Protein AF-A0A9W8HNG8-F1 (afdb_monomer_lite)

Organism: NCBI:txid2761395

Sequence (79 aa):
PSATAANDLFGGLAYSIAAQAVANYIQHDLRSPFAERAKAAGYSFTGGKPDDVTVMLAWIKDSAKTQAEQKISEMNAKL

pLDDT: mean 82.08, std 10.88, range [51.31, 95.38]

Radius of gyration: 21.86 Å; chains: 1; bounding box: 44×23×63 Å

Structure (mmCIF, N/CA/C/O backbone):
data_AF-A0A9W8HNG8-F1
#
_entry.id   AF-A0A9W8HNG8-F1
#
loop_
_atom_site.group_PDB
_atom_site.id
_atom_site.type_symbol
_atom_site.label_atom_id
_atom_site.label_alt_id
_atom_site.label_comp_id
_atom_site.label_asym_id
_atom_site.label_entity_id
_atom_site.label_seq_id
_atom_site.pdbx_PDB_ins_code
_atom_site.Cartn_x
_atom_site.Cartn_y
_atom_site.Cartn_z
_atom_site.occupancy
_atom_site.B_iso_or_equiv
_atom_site.auth_seq_id
_atom_site.auth_comp_id
_atom_site.auth_asym_id
_atom_site.auth_atom_id
_atom_site.pdbx_PDB_model_num
ATOM 1 N N . PRO A 1 1 ? -9.391 3.437 24.958 1.00 51.34 1 PRO A N 1
ATOM 2 C CA . PRO A 1 1 ? -8.602 4.335 24.082 1.00 51.34 1 PRO A CA 1
ATOM 3 C C . PRO A 1 1 ? -9.471 5.491 23.568 1.00 51.34 1 PRO A C 1
ATOM 5 O O . PRO A 1 1 ? -10.526 5.239 22.991 1.00 51.34 1 PRO A O 1
ATOM 8 N N . SER A 1 2 ? -9.073 6.738 23.830 1.00 51.31 2 SER A N 1
ATOM 9 C CA . SER A 1 2 ? -9.722 7.911 23.232 1.00 51.31 2 SER A CA 1
ATOM 10 C C . SER A 1 2 ? -9.616 7.832 21.704 1.00 51.31 2 SER A C 1
ATOM 12 O O . SER A 1 2 ? -8.624 7.324 21.178 1.00 51.31 2 SER A O 1
ATOM 14 N N . ALA A 1 3 ? -10.641 8.297 20.986 1.00 59.72 3 ALA A N 1
ATOM 15 C CA . ALA A 1 3 ? -10.697 8.241 19.520 1.00 59.72 3 ALA A CA 1
ATOM 16 C C . ALA A 1 3 ? -9.455 8.865 18.845 1.00 59.72 3 ALA A C 1
ATOM 18 O O . ALA A 1 3 ? -9.031 8.411 17.788 1.00 59.72 3 ALA A O 1
ATOM 19 N N . THR A 1 4 ? -8.824 9.838 19.505 1.00 61.09 4 THR A N 1
ATOM 20 C CA . THR A 1 4 ? -7.588 10.501 19.074 1.00 61.09 4 THR A CA 1
ATOM 21 C C . THR A 1 4 ? -6.410 9.533 18.933 1.00 61.09 4 THR A C 1
ATOM 23 O O . THR A 1 4 ? -5.799 9.477 17.876 1.00 61.09 4 THR A O 1
ATOM 26 N N . ALA A 1 5 ? -6.153 8.678 19.931 1.00 62.41 5 ALA A N 1
ATOM 27 C CA . ALA A 1 5 ? -5.001 7.769 19.901 1.00 62.41 5 ALA A CA 1
ATOM 28 C C . ALA A 1 5 ? -5.120 6.680 18.818 1.00 62.41 5 ALA A C 1
ATOM 30 O O . ALA A 1 5 ? -4.118 6.229 18.268 1.00 62.41 5 ALA A O 1
ATOM 31 N N . ALA A 1 6 ? -6.347 6.250 18.507 1.00 61.88 6 ALA A N 1
ATOM 32 C CA . ALA A 1 6 ? -6.592 5.314 17.414 1.00 61.88 6 ALA A CA 1
ATOM 33 C C . ALA A 1 6 ? -6.393 5.991 16.049 1.00 61.88 6 ALA A C 1
ATOM 35 O O . ALA A 1 6 ? -5.749 5.416 15.175 1.00 61.88 6 ALA A O 1
ATOM 36 N N . ASN A 1 7 ? -6.898 7.217 15.882 1.00 68.00 7 ASN A N 1
ATOM 37 C CA . ASN A 1 7 ? -6.723 7.985 14.649 1.00 68.00 7 ASN A CA 1
ATOM 38 C C . ASN A 1 7 ? -5.243 8.266 14.354 1.00 68.00 7 ASN A C 1
ATOM 40 O O . ASN A 1 7 ? -4.815 8.080 13.216 1.00 68.00 7 ASN A O 1
ATOM 44 N N . ASP A 1 8 ? -4.456 8.618 15.372 1.00 77.38 8 ASP A N 1
ATOM 45 C CA . ASP A 1 8 ? -3.018 8.863 15.224 1.00 77.38 8 ASP A CA 1
ATOM 46 C C . ASP A 1 8 ? -2.262 7.581 14.831 1.00 77.38 8 ASP A C 1
ATOM 48 O O . ASP A 1 8 ? -1.397 7.605 13.952 1.00 77.38 8 ASP A O 1
ATOM 52 N N . LEU A 1 9 ? -2.636 6.434 15.414 1.00 80.44 9 LEU A N 1
ATOM 53 C CA . LEU A 1 9 ? -2.052 5.135 15.074 1.00 80.44 9 LEU A CA 1
ATOM 54 C C . LEU A 1 9 ? -2.357 4.724 13.625 1.00 80.44 9 LEU A C 1
ATOM 56 O O . LEU A 1 9 ? -1.449 4.334 12.890 1.00 80.44 9 LEU A O 1
ATOM 60 N N . PHE A 1 10 ? -3.623 4.798 13.204 1.00 86.00 10 PHE A N 1
ATOM 61 C CA . PHE A 1 10 ? -4.016 4.399 11.849 1.00 86.00 10 PHE A CA 1
ATOM 62 C C . PHE A 1 10 ? -3.484 5.368 10.791 1.00 86.00 10 PHE A C 1
ATOM 64 O O . PHE A 1 10 ? -3.043 4.920 9.734 1.00 86.00 10 PHE A O 1
ATOM 71 N N . GLY A 1 11 ? -3.455 6.671 11.084 1.00 88.31 11 GLY A N 1
ATOM 72 C CA . GLY A 1 11 ? -2.830 7.666 10.214 1.00 88.31 11 GLY A CA 1
ATOM 73 C C . GLY A 1 11 ? -1.336 7.397 10.021 1.00 88.31 11 GLY A C 1
ATOM 74 O O . GLY A 1 11 ? -0.863 7.337 8.885 1.00 88.31 11 GLY A O 1
ATOM 75 N N . GLY A 1 12 ? -0.611 7.143 11.116 1.00 90.19 12 GLY A N 1
ATOM 76 C CA . GLY A 1 12 ? 0.807 6.786 11.070 1.00 90.19 12 GLY A CA 1
ATOM 77 C C . GLY A 1 12 ? 1.072 5.505 10.278 1.00 90.19 12 GLY A C 1
ATOM 78 O O . GLY A 1 12 ? 1.960 5.480 9.428 1.00 90.19 12 GLY A O 1
ATOM 79 N N . LEU A 1 13 ? 0.261 4.462 10.482 1.00 93.50 13 LEU A N 1
ATOM 80 C CA . LEU A 1 13 ? 0.399 3.203 9.750 1.00 93.50 13 LEU A CA 1
ATOM 81 C C . LEU A 1 13 ? 0.132 3.374 8.247 1.00 93.50 13 LEU A C 1
ATOM 83 O O . LEU A 1 13 ? 0.890 2.851 7.428 1.00 93.50 13 LEU A O 1
ATOM 87 N N . ALA A 1 14 ? -0.917 4.116 7.877 1.00 94.50 14 ALA A N 1
ATOM 88 C CA . ALA A 1 14 ? -1.240 4.372 6.475 1.00 94.50 14 ALA A CA 1
ATOM 89 C C . ALA A 1 14 ? -0.100 5.129 5.783 1.00 94.50 14 ALA A C 1
ATOM 91 O O . ALA A 1 14 ? 0.314 4.757 4.683 1.00 94.50 14 ALA A O 1
ATOM 92 N N . TYR A 1 15 ? 0.454 6.135 6.468 1.00 94.12 15 TYR A N 1
ATOM 93 C CA . TYR A 1 15 ? 1.622 6.869 6.001 1.00 94.12 15 TYR A CA 1
ATOM 94 C C . TYR A 1 15 ? 2.836 5.952 5.817 1.00 94.12 15 TYR A C 1
ATOM 96 O O . TYR A 1 15 ? 3.456 5.982 4.757 1.00 94.12 15 TYR A O 1
ATOM 104 N N . SER A 1 16 ? 3.162 5.099 6.795 1.00 95.38 16 SER A N 1
ATOM 105 C CA . SER A 1 16 ? 4.302 4.179 6.689 1.00 95.38 16 SER A CA 1
ATOM 106 C C . SER A 1 16 ? 4.172 3.216 5.505 1.00 95.38 16 SER A C 1
ATOM 108 O O . SER A 1 16 ? 5.159 2.971 4.813 1.00 95.38 16 SER A O 1
ATOM 110 N N . ILE A 1 17 ? 2.966 2.709 5.228 1.00 94.62 17 ILE A N 1
ATOM 111 C CA . ILE A 1 17 ? 2.709 1.847 4.063 1.00 94.62 17 ILE A CA 1
ATOM 112 C C . ILE A 1 17 ? 2.930 2.622 2.760 1.00 94.62 17 ILE A C 1
ATOM 114 O O . ILE A 1 17 ? 3.629 2.137 1.869 1.00 94.62 17 ILE A O 1
ATOM 118 N N . ALA A 1 18 ? 2.371 3.831 2.655 1.00 94.31 18 ALA A N 1
ATOM 119 C CA . ALA A 1 18 ? 2.534 4.669 1.471 1.00 94.31 18 ALA A CA 1
ATOM 120 C C . ALA A 1 18 ? 4.007 5.052 1.243 1.00 94.31 18 ALA A C 1
ATOM 122 O O . ALA A 1 18 ? 4.525 4.899 0.138 1.00 94.31 18 ALA A O 1
ATOM 123 N N . ALA A 1 19 ? 4.714 5.466 2.298 1.00 93.00 19 ALA A N 1
ATOM 124 C CA . ALA A 1 19 ? 6.131 5.811 2.243 1.00 93.00 19 ALA A CA 1
ATOM 125 C C . ALA A 1 19 ? 6.994 4.620 1.798 1.00 93.00 19 ALA A C 1
ATOM 127 O O . ALA A 1 19 ? 7.882 4.782 0.960 1.00 93.00 19 ALA A O 1
ATOM 128 N N . GLN A 1 20 ? 6.703 3.410 2.290 1.00 91.44 20 GLN A N 1
ATOM 129 C CA . GLN A 1 20 ? 7.409 2.206 1.853 1.00 91.44 20 GLN A CA 1
ATOM 130 C C . GLN A 1 20 ? 7.133 1.880 0.379 1.00 91.44 20 GLN A C 1
ATOM 132 O O . GLN A 1 20 ? 8.051 1.486 -0.339 1.00 91.44 20 GLN A O 1
ATOM 137 N N . ALA A 1 21 ? 5.900 2.066 -0.102 1.00 90.44 21 ALA A N 1
ATOM 138 C CA . ALA A 1 21 ? 5.569 1.872 -1.514 1.00 90.44 21 ALA A CA 1
ATOM 139 C C . ALA A 1 21 ? 6.351 2.836 -2.427 1.00 90.44 21 ALA A C 1
ATOM 141 O O . ALA A 1 21 ? 6.867 2.413 -3.462 1.00 90.44 21 ALA A O 1
ATOM 142 N N . VAL A 1 22 ? 6.521 4.095 -2.009 1.00 88.50 22 VAL A N 1
ATOM 143 C CA . VAL A 1 22 ? 7.358 5.081 -2.716 1.00 88.50 22 VAL A CA 1
ATOM 144 C C . VAL A 1 22 ? 8.840 4.696 -2.665 1.00 88.50 22 VAL A C 1
ATOM 146 O O . VAL A 1 22 ? 9.521 4.730 -3.689 1.00 88.50 22 VAL A O 1
ATOM 149 N N . ALA A 1 23 ? 9.349 4.266 -1.508 1.00 87.81 23 ALA A N 1
ATOM 150 C CA . ALA A 1 23 ? 10.732 3.800 -1.388 1.00 87.81 23 ALA A CA 1
ATOM 151 C C . ALA A 1 23 ? 11.014 2.600 -2.311 1.00 87.81 23 ALA A C 1
ATOM 153 O O . ALA A 1 23 ? 12.065 2.534 -2.946 1.00 87.81 23 ALA A O 1
ATOM 154 N N . ASN A 1 24 ? 10.046 1.692 -2.452 1.00 86.69 24 ASN A N 1
ATOM 155 C CA . ASN A 1 24 ? 10.129 0.541 -3.350 1.00 86.69 24 ASN A CA 1
ATOM 156 C C . ASN A 1 24 ? 10.168 0.937 -4.836 1.00 86.69 24 ASN A C 1
ATOM 158 O O . ASN A 1 24 ? 10.743 0.210 -5.642 1.00 86.69 24 ASN A O 1
ATOM 162 N N . TYR A 1 25 ? 9.566 2.070 -5.212 1.00 82.06 25 TYR A N 1
ATOM 163 C CA . TYR A 1 25 ? 9.733 2.645 -6.549 1.00 82.06 25 TYR A CA 1
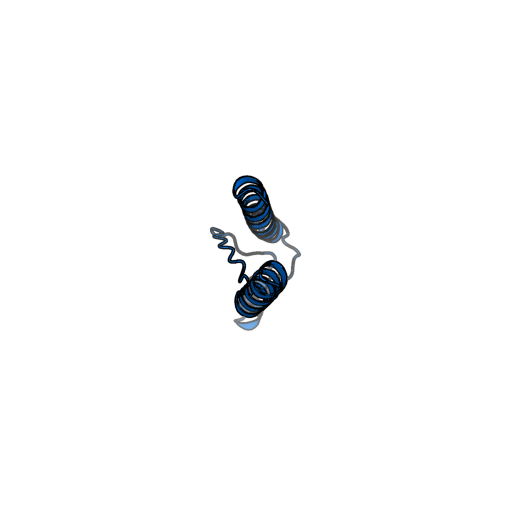ATOM 164 C C . TYR A 1 25 ? 11.172 3.126 -6.783 1.00 82.06 25 TYR A C 1
ATOM 166 O O . TYR A 1 25 ? 11.755 2.806 -7.816 1.00 82.06 25 TYR A O 1
ATOM 174 N N . ILE A 1 26 ? 11.763 3.825 -5.811 1.00 81.94 26 ILE A N 1
ATOM 175 C CA . ILE A 1 26 ? 13.129 4.371 -5.909 1.00 81.94 26 ILE A CA 1
ATOM 176 C C . ILE A 1 26 ? 14.187 3.253 -5.967 1.00 81.94 26 ILE A C 1
ATOM 178 O O . ILE A 1 26 ? 15.238 3.411 -6.586 1.00 81.94 26 ILE A O 1
ATOM 182 N N . GLN A 1 27 ? 13.930 2.103 -5.338 1.00 83.31 27 GLN A N 1
ATOM 183 C CA . GLN A 1 27 ? 14.839 0.957 -5.374 1.00 83.31 27 GLN A CA 1
ATOM 184 C C . GLN A 1 27 ? 14.761 0.216 -6.718 1.00 83.31 27 GLN A C 1
ATOM 186 O O . GLN A 1 27 ? 13.984 -0.721 -6.891 1.00 83.31 27 GLN A O 1
ATOM 191 N N . HIS A 1 28 ? 15.616 0.608 -7.662 1.00 71.31 28 HIS A N 1
ATOM 192 C CA . HIS A 1 28 ? 15.649 0.062 -9.025 1.00 71.31 28 HIS A CA 1
ATOM 193 C C . HIS A 1 28 ? 16.006 -1.430 -9.123 1.00 71.31 28 HIS A C 1
ATOM 195 O O . HIS A 1 28 ? 15.634 -2.069 -10.106 1.00 71.31 28 HIS A O 1
ATOM 201 N N . ASP A 1 29 ? 16.654 -1.995 -8.103 1.00 76.94 29 ASP A N 1
ATOM 202 C CA . ASP A 1 29 ? 17.015 -3.421 -8.050 1.00 76.94 29 ASP A CA 1
ATOM 203 C C . ASP A 1 29 ? 15.958 -4.281 -7.337 1.00 76.94 29 ASP A C 1
ATOM 205 O O . ASP A 1 29 ? 16.082 -5.506 -7.244 1.00 76.94 29 ASP A O 1
ATOM 209 N N . LEU A 1 30 ? 14.890 -3.660 -6.828 1.00 79.12 30 LEU A N 1
ATOM 210 C CA . LEU A 1 30 ? 13.838 -4.368 -6.117 1.00 79.12 30 LEU A CA 1
ATOM 211 C C . LEU A 1 30 ? 12.986 -5.194 -7.089 1.00 79.12 30 LEU A C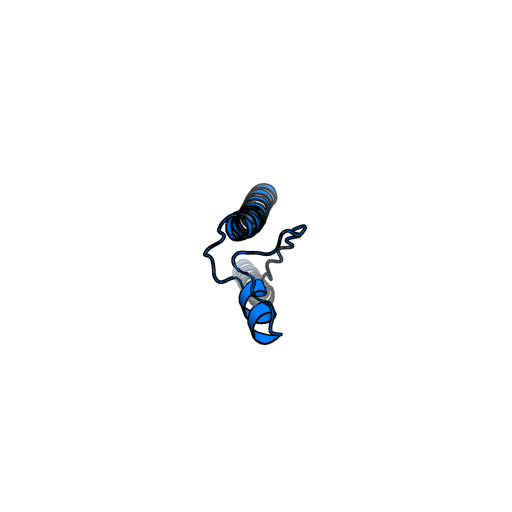 1
ATOM 213 O O . LEU A 1 30 ? 12.457 -4.691 -8.086 1.00 79.12 30 LEU A O 1
ATOM 217 N N . ARG A 1 31 ? 12.760 -6.467 -6.750 1.00 81.69 31 ARG A N 1
ATOM 218 C CA . ARG A 1 31 ? 11.728 -7.286 -7.397 1.00 81.69 31 ARG A CA 1
ATOM 219 C C . ARG A 1 31 ? 10.357 -6.880 -6.869 1.00 81.69 31 ARG A C 1
ATOM 221 O O . ARG A 1 31 ? 9.892 -7.395 -5.856 1.00 81.69 31 ARG A O 1
ATOM 228 N N . SER A 1 32 ? 9.718 -5.934 -7.551 1.00 87.19 32 SER A N 1
ATOM 229 C CA . SER A 1 32 ? 8.348 -5.533 -7.235 1.00 87.19 32 SER A CA 1
ATOM 230 C C . SER A 1 32 ? 7.320 -6.442 -7.926 1.00 87.19 32 SER A C 1
ATOM 232 O O . SER A 1 32 ? 7.590 -6.961 -9.013 1.00 87.19 32 SER A O 1
ATOM 234 N N . PRO A 1 33 ? 6.092 -6.568 -7.386 1.00 89.50 33 PRO A N 1
ATOM 235 C CA . PRO A 1 33 ? 5.008 -7.281 -8.068 1.00 89.50 33 PRO A CA 1
ATOM 236 C C . PRO A 1 33 ? 4.712 -6.746 -9.477 1.00 89.50 33 PRO A C 1
ATOM 238 O O . PRO A 1 33 ? 4.235 -7.483 -10.338 1.00 89.50 33 PRO A O 1
ATOM 241 N N . PHE A 1 34 ? 4.974 -5.458 -9.727 1.00 89.50 34 PHE A N 1
ATOM 242 C CA . PHE A 1 34 ? 4.849 -4.871 -11.058 1.00 89.50 34 PHE A CA 1
ATOM 243 C C . PHE A 1 34 ? 5.945 -5.381 -12.000 1.00 89.50 34 PHE A C 1
ATOM 245 O O . PHE A 1 34 ? 5.620 -5.853 -13.087 1.00 89.50 34 PHE A O 1
ATOM 252 N N . ALA A 1 35 ? 7.211 -5.354 -11.570 1.00 88.88 35 ALA A N 1
ATOM 253 C CA . ALA A 1 35 ? 8.340 -5.853 -12.355 1.00 88.88 35 ALA A CA 1
ATOM 254 C C . ALA A 1 35 ? 8.182 -7.341 -12.709 1.00 88.88 35 ALA A C 1
ATOM 256 O O . ALA A 1 35 ? 8.444 -7.744 -13.841 1.00 88.88 35 ALA A O 1
ATOM 257 N N . GLU A 1 36 ? 7.680 -8.157 -11.778 1.00 90.44 36 GLU A N 1
ATOM 258 C CA . GLU A 1 36 ? 7.416 -9.576 -12.037 1.00 90.44 36 GLU A CA 1
ATOM 259 C C . GLU A 1 36 ? 6.336 -9.789 -13.102 1.00 90.44 36 GLU A C 1
ATOM 261 O O . GLU A 1 36 ? 6.521 -10.603 -14.010 1.00 90.44 36 GLU A O 1
ATOM 266 N N . ARG A 1 37 ? 5.240 -9.021 -13.048 1.00 90.44 37 ARG A N 1
ATOM 267 C CA . ARG A 1 37 ? 4.188 -9.074 -14.075 1.00 90.44 37 ARG A CA 1
ATOM 268 C C . ARG A 1 37 ? 4.660 -8.534 -15.423 1.00 90.44 37 ARG A C 1
ATOM 270 O O . ARG A 1 37 ? 4.332 -9.125 -16.446 1.00 90.44 37 ARG A O 1
ATOM 277 N N . ALA A 1 38 ? 5.446 -7.458 -15.433 1.00 89.88 38 ALA A N 1
ATOM 278 C CA . ALA A 1 38 ? 6.040 -6.913 -16.651 1.00 89.88 38 ALA A CA 1
ATOM 279 C C . ALA A 1 38 ? 6.933 -7.961 -17.332 1.00 89.88 38 ALA A C 1
ATOM 281 O O . ALA A 1 38 ? 6.765 -8.228 -18.522 1.00 89.88 38 ALA A O 1
ATOM 282 N N . LYS A 1 39 ? 7.785 -8.642 -16.553 1.00 90.69 39 LYS A N 1
ATOM 283 C CA . LYS A 1 39 ? 8.622 -9.747 -17.033 1.00 90.69 39 LYS A CA 1
ATOM 284 C C . LYS A 1 39 ? 7.797 -10.910 -17.582 1.00 90.69 39 LYS A C 1
ATOM 286 O O . LYS A 1 39 ? 8.117 -11.419 -18.651 1.00 90.69 39 LYS A O 1
ATOM 291 N N . ALA A 1 40 ? 6.731 -11.312 -16.888 1.00 91.38 40 ALA A N 1
ATOM 292 C CA . ALA A 1 40 ? 5.826 -12.364 -17.361 1.00 91.38 40 ALA A CA 1
ATOM 293 C C . ALA A 1 40 ? 5.113 -11.995 -18.676 1.00 91.38 40 ALA A C 1
ATOM 295 O O . ALA A 1 40 ? 4.825 -12.874 -19.483 1.00 91.38 40 ALA A O 1
ATOM 296 N N . ALA A 1 41 ? 4.875 -10.704 -18.916 1.00 92.75 41 ALA A N 1
ATOM 297 C CA . ALA A 1 41 ? 4.318 -10.180 -20.161 1.00 92.75 41 ALA A CA 1
ATOM 298 C C . ALA A 1 41 ? 5.376 -9.915 -21.258 1.00 92.75 41 ALA A C 1
ATOM 300 O O . ALA A 1 41 ? 5.031 -9.404 -22.320 1.00 92.75 41 ALA A O 1
ATOM 301 N N . GLY A 1 42 ? 6.651 -10.256 -21.025 1.00 93.56 42 GLY A N 1
ATOM 302 C CA . GLY A 1 42 ? 7.740 -10.103 -21.998 1.00 93.56 42 GLY A CA 1
ATOM 303 C C . GLY A 1 42 ? 8.456 -8.749 -21.973 1.00 93.56 42 GLY A C 1
ATOM 304 O O . GLY A 1 42 ? 9.325 -8.505 -22.808 1.00 93.56 42 GLY A O 1
ATOM 305 N N . TYR A 1 43 ? 8.140 -7.874 -21.017 1.00 87.50 43 TYR A N 1
ATOM 306 C CA . TYR A 1 43 ? 8.809 -6.584 -20.847 1.00 87.50 43 TYR A CA 1
ATOM 307 C C . TYR A 1 43 ? 10.003 -6.691 -19.893 1.00 87.50 43 TYR A C 1
ATOM 309 O O . TYR A 1 43 ? 9.948 -7.376 -18.872 1.00 87.50 43 TYR A O 1
ATOM 317 N N . SER A 1 44 ? 11.078 -5.959 -20.187 1.00 82.50 44 SER A N 1
ATOM 318 C CA . SER A 1 44 ? 12.217 -5.818 -19.275 1.00 8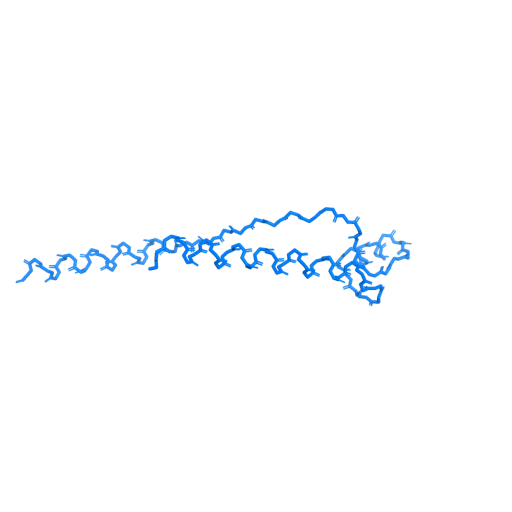2.50 44 SER A CA 1
ATOM 319 C C . SER A 1 44 ? 12.027 -4.579 -18.401 1.00 82.50 44 SER A C 1
ATOM 321 O O . SER A 1 44 ? 12.200 -3.458 -18.874 1.00 82.50 44 SER A O 1
ATOM 323 N N . PHE A 1 45 ? 11.657 -4.780 -17.135 1.00 82.44 45 PHE A N 1
ATOM 324 C CA . PHE A 1 45 ? 11.455 -3.717 -16.146 1.00 82.44 45 PHE A CA 1
ATOM 325 C C . PHE A 1 45 ? 12.020 -4.139 -14.781 1.00 82.44 45 PHE A C 1
ATOM 327 O O . PHE A 1 45 ? 11.882 -5.302 -14.395 1.00 82.44 45 PHE A O 1
ATOM 334 N N . THR A 1 46 ? 12.623 -3.205 -14.042 1.00 75.00 46 THR A N 1
ATOM 335 C CA . THR A 1 46 ? 13.159 -3.417 -12.686 1.00 75.00 46 THR A CA 1
ATOM 336 C C . THR A 1 46 ? 12.683 -2.310 -11.734 1.00 75.00 46 THR A C 1
ATOM 338 O O . THR A 1 46 ? 12.337 -1.216 -12.177 1.00 75.00 46 THR A O 1
ATOM 341 N N . GLY A 1 47 ? 12.621 -2.598 -10.429 1.00 77.56 47 GLY A N 1
ATOM 342 C CA . GLY A 1 47 ? 12.130 -1.665 -9.409 1.00 77.56 47 GLY A CA 1
ATOM 343 C C . GLY A 1 47 ? 10.603 -1.605 -9.291 1.00 77.56 47 GLY A C 1
ATOM 344 O O . GLY A 1 47 ? 9.875 -2.439 -9.843 1.00 77.56 47 GLY A O 1
ATOM 345 N N . GLY A 1 48 ? 10.091 -0.650 -8.510 1.00 81.81 48 GLY A N 1
ATOM 346 C CA . GLY A 1 48 ? 8.653 -0.375 -8.385 1.00 81.81 48 GLY A CA 1
ATOM 347 C C . GLY A 1 48 ? 8.087 0.469 -9.536 1.00 81.81 48 GLY A C 1
ATOM 348 O O . GLY A 1 48 ? 8.821 0.981 -10.375 1.00 81.81 48 GLY A O 1
ATOM 349 N N . LYS A 1 49 ? 6.759 0.615 -9.587 1.00 88.00 49 LYS A N 1
ATOM 350 C CA . LYS A 1 49 ? 6.070 1.450 -10.585 1.00 88.00 49 LYS A CA 1
ATOM 351 C C . LYS A 1 49 ? 5.943 2.894 -10.064 1.00 88.00 49 LYS A C 1
ATOM 353 O O . LYS A 1 49 ? 5.462 3.043 -8.942 1.00 88.00 49 LYS A O 1
ATOM 358 N N . PRO A 1 50 ? 6.295 3.931 -10.848 1.00 86.56 50 PRO A N 1
ATOM 359 C CA . PRO A 1 50 ? 5.942 5.312 -10.525 1.00 86.56 50 PRO A CA 1
ATOM 360 C C . PRO A 1 50 ? 4.441 5.507 -10.736 1.00 86.56 50 PRO A C 1
ATOM 362 O O . PRO A 1 50 ? 3.972 5.517 -11.874 1.00 86.56 50 PRO A O 1
ATOM 365 N N . ASP A 1 51 ? 3.686 5.593 -9.648 1.00 89.56 51 ASP A N 1
ATOM 366 C CA . ASP A 1 51 ? 2.237 5.797 -9.672 1.00 89.56 51 ASP A CA 1
ATOM 367 C C . ASP A 1 51 ? 1.774 6.420 -8.350 1.00 89.56 51 ASP A C 1
ATOM 369 O O . ASP A 1 51 ? 2.469 6.306 -7.333 1.00 89.56 51 ASP A O 1
ATOM 373 N N . ASP A 1 52 ? 0.599 7.045 -8.354 1.00 93.25 52 ASP A N 1
ATOM 374 C CA . ASP A 1 52 ? -0.002 7.573 -7.131 1.00 93.25 52 ASP A CA 1
ATOM 375 C C 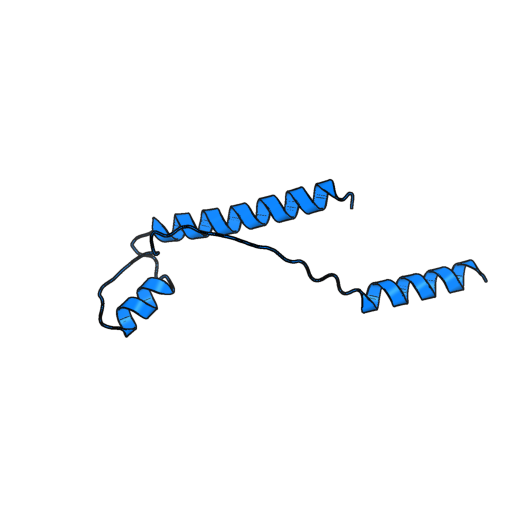. ASP A 1 52 ? -0.383 6.423 -6.183 1.00 93.25 52 ASP A C 1
ATOM 377 O O . ASP A 1 52 ? -0.968 5.413 -6.585 1.00 93.25 52 ASP A O 1
ATOM 381 N N . VAL A 1 53 ? -0.076 6.576 -4.891 1.00 92.69 53 VAL A N 1
ATOM 382 C CA . VAL A 1 53 ? -0.364 5.563 -3.865 1.00 92.69 53 VAL A CA 1
ATOM 383 C C . VAL A 1 53 ? -1.492 6.043 -2.959 1.00 92.69 53 VAL A C 1
ATOM 385 O O . VAL A 1 53 ? -1.327 6.977 -2.180 1.00 92.69 53 VAL A O 1
ATOM 388 N N . THR A 1 54 ? -2.635 5.356 -3.018 1.00 94.81 54 THR A N 1
ATOM 389 C CA . THR A 1 54 ? -3.760 5.558 -2.092 1.00 94.81 54 THR A CA 1
ATOM 390 C C . THR A 1 54 ? -3.847 4.388 -1.117 1.00 94.81 54 THR A C 1
ATOM 392 O O . THR A 1 54 ? -3.940 3.236 -1.538 1.00 94.81 54 THR A O 1
ATOM 395 N N . VAL A 1 55 ? -3.842 4.670 0.190 1.00 94.25 55 VAL A N 1
ATOM 396 C CA . VAL A 1 55 ? -3.959 3.656 1.252 1.00 94.25 55 VAL A CA 1
ATOM 397 C C . VAL A 1 55 ? -5.226 3.906 2.063 1.00 94.25 55 VAL A C 1
ATOM 399 O O . VAL A 1 55 ? -5.424 4.994 2.597 1.00 94.25 55 VAL A O 1
ATOM 402 N N . MET A 1 56 ? -6.064 2.878 2.194 1.00 92.50 56 MET A N 1
ATOM 403 C CA . MET A 1 56 ? -7.208 2.861 3.106 1.00 92.50 56 MET A CA 1
ATOM 404 C C . MET A 1 56 ? -7.027 1.731 4.113 1.00 92.50 56 MET A C 1
ATOM 406 O O . MET A 1 56 ? -6.788 0.587 3.729 1.00 92.50 56 MET A O 1
ATOM 410 N N . LEU A 1 57 ? -7.155 2.049 5.401 1.00 89.88 57 LEU A N 1
ATOM 411 C CA . LEU A 1 57 ? -7.065 1.073 6.481 1.00 89.88 57 LEU A CA 1
ATOM 412 C C . LEU A 1 57 ? -8.427 0.895 7.138 1.00 89.88 57 LEU A C 1
ATOM 414 O O . LEU A 1 57 ? -9.084 1.866 7.504 1.00 89.88 57 LEU A O 1
ATOM 418 N N . ALA A 1 58 ? -8.822 -0.361 7.318 1.00 85.56 58 ALA A N 1
ATOM 419 C CA . ALA A 1 58 ? -10.017 -0.734 8.052 1.00 85.56 58 ALA A CA 1
ATOM 420 C C . ALA A 1 58 ? -9.635 -1.734 9.142 1.00 85.56 58 ALA A C 1
ATOM 422 O O . ALA A 1 58 ? -9.045 -2.777 8.861 1.00 85.56 58 ALA A O 1
ATOM 423 N N . TRP A 1 59 ? -9.982 -1.417 10.388 1.00 82.38 59 TRP A N 1
ATOM 424 C CA . TRP A 1 59 ? -9.864 -2.356 11.495 1.00 82.38 59 TRP A CA 1
ATOM 425 C C . TRP A 1 59 ? -11.224 -2.989 11.765 1.00 82.38 59 TRP A C 1
ATOM 427 O O . TRP A 1 59 ? -12.154 -2.318 12.220 1.00 82.38 59 TRP A O 1
ATOM 437 N N . ILE A 1 60 ? -11.341 -4.290 11.506 1.00 82.75 60 ILE A N 1
ATOM 438 C CA . ILE A 1 60 ? -12.549 -5.038 11.843 1.00 82.75 60 ILE A CA 1
ATOM 439 C C . ILE A 1 60 ? -12.521 -5.299 13.345 1.00 82.75 60 ILE A C 1
ATOM 441 O O . ILE A 1 60 ? -11.731 -6.096 13.850 1.00 82.75 60 ILE A O 1
ATOM 445 N N . LYS A 1 61 ? -13.382 -4.594 14.077 1.00 74.81 61 LYS A N 1
ATOM 446 C CA . LYS A 1 61 ? -13.594 -4.863 15.494 1.00 74.81 61 LYS A CA 1
ATOM 447 C C . LYS A 1 61 ? -14.511 -6.075 15.607 1.00 74.81 61 LYS A C 1
ATOM 449 O O . LYS A 1 61 ? -15.656 -6.011 15.169 1.00 74.81 61 LYS A O 1
ATOM 454 N N . ASP A 1 62 ? -14.006 -7.158 16.183 1.00 76.00 62 ASP A N 1
ATOM 455 C CA . ASP A 1 62 ? -14.790 -8.372 16.399 1.00 76.00 62 ASP A CA 1
ATOM 456 C C . ASP A 1 62 ? -15.867 -8.115 17.470 1.00 76.00 62 ASP A C 1
ATOM 458 O O . ASP A 1 62 ? -15.633 -8.189 18.677 1.00 76.00 62 ASP A O 1
ATOM 462 N N . SER A 1 63 ? -17.043 -7.681 17.021 1.00 66.75 63 SER A N 1
ATOM 463 C CA . SER A 1 63 ? -18.129 -7.180 17.866 1.00 66.75 63 SER A CA 1
ATOM 464 C C . SER A 1 63 ? -18.930 -8.292 18.544 1.00 66.75 63 SER A C 1
ATOM 466 O O . SER A 1 63 ? -19.658 -8.018 19.502 1.00 66.75 63 SER A O 1
ATOM 468 N N . ALA A 1 64 ? -18.787 -9.541 18.091 1.00 62.66 64 ALA A N 1
ATOM 469 C CA . ALA A 1 64 ? -19.474 -10.691 18.671 1.00 62.66 64 ALA A CA 1
ATOM 470 C C . ALA A 1 64 ? -18.937 -11.020 20.072 1.00 62.66 64 ALA A C 1
ATOM 472 O O . ALA A 1 64 ? -19.713 -11.245 21.003 1.00 62.66 64 ALA A O 1
ATOM 473 N N . LYS A 1 65 ? -17.612 -10.965 20.251 1.00 60.28 65 LYS A N 1
ATOM 474 C CA . LYS A 1 65 ? -16.966 -11.237 21.540 1.00 60.28 65 LYS A CA 1
ATOM 475 C C . LYS A 1 65 ? -17.231 -10.121 22.556 1.0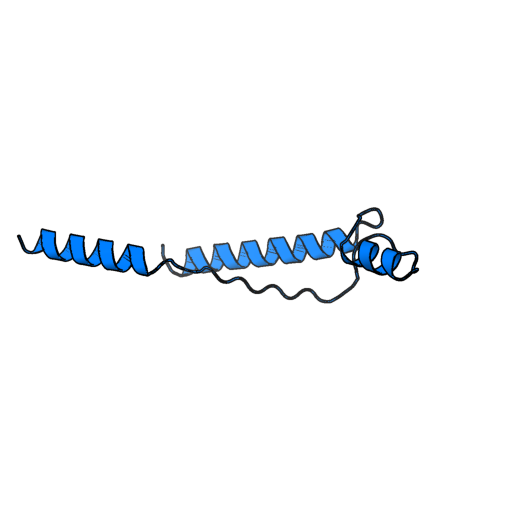0 60.28 65 LYS A C 1
ATOM 477 O O . LYS A 1 65 ? -17.582 -10.395 23.699 1.00 60.28 65 LYS A O 1
ATOM 482 N N . THR A 1 66 ? -17.189 -8.865 22.104 1.00 66.38 66 THR A N 1
ATOM 483 C CA . THR A 1 66 ? -17.384 -7.691 22.971 1.00 66.38 66 THR A CA 1
ATOM 484 C C . THR A 1 66 ? -18.814 -7.578 23.512 1.00 66.38 66 THR A C 1
ATOM 486 O O . THR A 1 66 ? -18.997 -7.209 24.667 1.00 66.38 66 THR A O 1
ATOM 489 N N . GLN A 1 67 ? -19.836 -7.925 22.719 1.00 70.50 67 GLN A N 1
ATOM 490 C CA . GLN A 1 67 ? -21.231 -7.889 23.184 1.00 70.50 67 GLN A CA 1
ATOM 491 C C . GLN A 1 67 ? -21.553 -9.003 24.189 1.00 70.50 67 GLN A C 1
ATOM 493 O O . GLN A 1 67 ? -22.327 -8.784 25.121 1.00 70.50 67 GLN A O 1
ATOM 498 N N . ALA A 1 68 ? -20.967 -10.192 24.017 1.00 73.62 68 ALA A N 1
ATOM 499 C CA . ALA A 1 68 ? -21.121 -11.288 24.970 1.00 73.62 68 ALA A CA 1
ATOM 500 C C . ALA A 1 68 ? -20.452 -10.959 26.316 1.00 73.62 68 ALA A C 1
ATOM 502 O O . ALA A 1 68 ? -21.070 -11.127 27.364 1.00 73.62 68 ALA A O 1
ATOM 503 N N . GLU A 1 69 ? -19.231 -10.417 26.286 1.00 77.94 69 GLU A N 1
ATOM 504 C CA . GLU A 1 69 ? -18.499 -9.975 27.482 1.00 77.94 69 GLU A CA 1
ATOM 505 C C . GLU A 1 69 ? -19.233 -8.842 28.222 1.00 77.94 69 GLU A C 1
ATOM 507 O O . GLU A 1 69 ? -19.355 -8.883 29.447 1.00 77.94 69 GLU A O 1
ATOM 512 N N . GLN A 1 70 ? -19.804 -7.877 27.489 1.00 79.94 70 GLN A N 1
ATOM 513 C CA . GLN A 1 70 ? -20.634 -6.813 28.069 1.00 79.94 70 GLN A CA 1
ATOM 514 C C . GLN A 1 70 ? -21.898 -7.364 28.741 1.00 79.94 70 GLN A C 1
ATOM 516 O O . GLN A 1 70 ? -22.165 -7.031 29.894 1.00 79.94 70 GLN A O 1
ATOM 521 N N . LYS A 1 71 ? -22.633 -8.269 28.078 1.00 82.31 71 LYS A N 1
ATOM 522 C CA . LYS A 1 71 ? -23.833 -8.898 28.658 1.00 82.31 71 LYS A CA 1
ATOM 523 C C . LYS A 1 71 ? -23.530 -9.698 29.925 1.00 82.31 71 LYS A C 1
ATOM 525 O O . LYS A 1 71 ? -24.297 -9.628 30.881 1.00 82.31 71 LYS A O 1
ATOM 530 N N . ILE A 1 72 ? -22.424 -10.445 29.948 1.00 84.31 72 ILE A N 1
ATOM 531 C CA . ILE A 1 72 ? -22.005 -11.213 31.132 1.00 84.31 72 ILE A CA 1
ATOM 532 C C . ILE A 1 72 ? -21.668 -10.265 32.290 1.00 84.31 72 ILE A C 1
ATOM 534 O O . ILE A 1 72 ? -22.106 -10.489 33.417 1.00 84.31 72 ILE A O 1
ATOM 538 N N . SER A 1 73 ? -20.947 -9.175 32.012 1.00 85.81 73 SER A N 1
ATOM 539 C CA . SER A 1 73 ? -20.620 -8.162 33.019 1.00 85.81 73 SER A CA 1
ATOM 540 C C . SER A 1 73 ? -21.866 -7.482 33.598 1.00 85.81 73 SER A C 1
ATOM 542 O O . SER A 1 73 ? -21.941 -7.277 34.807 1.00 85.81 73 SER A O 1
ATOM 544 N N . GLU A 1 74 ? -22.849 -7.140 32.763 1.00 88.94 74 GLU A N 1
ATOM 545 C CA . GLU A 1 74 ? -24.114 -6.537 33.207 1.00 88.94 74 GLU A CA 1
ATOM 546 C C . GLU A 1 74 ? -24.953 -7.488 34.063 1.00 88.94 74 GLU A C 1
ATOM 548 O O . GLU A 1 74 ? -25.633 -7.048 34.989 1.00 88.94 74 GLU A O 1
ATOM 553 N N . MET A 1 75 ? -24.921 -8.785 33.754 1.00 84.62 75 MET A N 1
ATOM 554 C CA . MET A 1 75 ? -25.653 -9.801 34.504 1.00 84.62 75 MET A CA 1
ATOM 555 C C . MET A 1 75 ? -25.043 -10.009 35.896 1.00 84.62 75 MET A C 1
ATOM 557 O O . MET A 1 75 ? -25.778 -10.081 36.875 1.00 84.62 75 MET A O 1
ATOM 561 N N . ASN A 1 76 ? -23.711 -10.008 35.995 1.00 82.06 76 ASN A N 1
ATOM 562 C CA . ASN A 1 76 ? -22.996 -10.130 37.268 1.00 82.06 76 ASN A CA 1
ATOM 563 C C . ASN A 1 76 ? -23.128 -8.888 38.160 1.00 82.06 76 ASN A C 1
ATOM 565 O O . ASN A 1 76 ? -23.073 -9.015 39.373 1.00 82.06 76 ASN A O 1
ATOM 569 N N . ALA A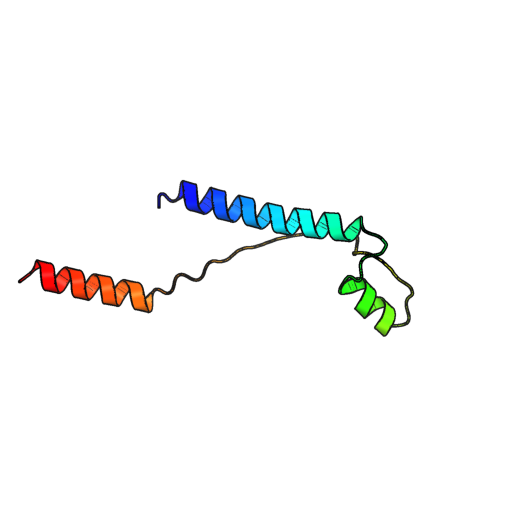 1 77 ? -23.309 -7.696 37.583 1.00 77.69 77 ALA A N 1
ATOM 570 C CA . ALA A 1 77 ? -23.515 -6.462 38.346 1.00 77.69 77 ALA A CA 1
ATOM 571 C C . ALA A 1 77 ? -24.936 -6.326 38.936 1.00 77.69 77 ALA A C 1
ATOM 573 O O . ALA A 1 77 ? -25.185 -5.415 39.723 1.00 77.69 77 ALA A O 1
ATOM 574 N N . LYS A 1 78 ? -25.876 -7.183 38.514 1.00 77.00 78 LYS A N 1
ATOM 575 C CA . LYS A 1 78 ? -27.273 -7.212 38.982 1.00 77.00 78 LYS A CA 1
ATOM 576 C C . LYS A 1 78 ? -27.548 -8.318 40.010 1.00 77.00 78 LYS A C 1
ATOM 578 O O . LYS A 1 78 ? -28.687 -8.428 40.462 1.00 77.00 78 LYS A O 1
ATOM 583 N N . LEU A 1 79 ? -26.541 -9.134 40.322 1.00 60.94 79 LEU A N 1
ATOM 584 C CA . LEU A 1 79 ? -26.550 -10.163 41.366 1.00 60.94 79 LEU A CA 1
ATOM 585 C C . LEU A 1 79 ? -25.918 -9.603 42.642 1.00 60.94 79 LEU A C 1
ATOM 587 O O . LEU A 1 79 ? -26.415 -9.971 43.727 1.00 60.94 79 LEU A O 1
#

Foldseek 3Di:
DPPVVVCVVVVVVQVVVQVVLVVQQVPQQDPDPVCVVCVVVVHHGGTHDPDDDDDDDDDDDPVVVVVVVVVVVVVVVVD

Secondary structure (DSSP, 8-state):
--HHHHHHHHHHHHHHHHHHHHHHHH-TT---HHHHHHHHTT----S---------------HHHHHHHHHHHHHHTT-